Protein AF-A0A955BTI3-F1 (afdb_monomer_lite)

pLDDT: mean 80.67, std 14.15, range [46.5, 98.12]

Foldseek 3Di:
DDCDVVNVVVVLLCQLQVCLVVLLCPLQVPQLVVCVVPDDLVVSQQVSLQVQLVVDDDPVSSVVSSVLSSLLSLVCVLVVDSPVSSVVSSVVSSVVVVLVVCVVPVPDDPVVSVVVVVVVVVVVVVVSVVVVVVSVVDPVSPPPPPPVVVVVPD

Secondary structure (DSSP, 8-state):
----HHHHHHHHHHHHHHHHHHHHIIIIIIIIHHHHTTS-HHHHHHHHHHHHHHTSSSHHHHHHHHHHHHHHHHHHHHHS-SHHHHHHHHHHHHHHHHHHHHHHHH---HHHHHHHHHHHHHHHHHHHHHHHHHHHH--GGGSSSSSTTTTT--

Radius of gyration: 18.71 Å; chains: 1; bounding box: 41×30×62 Å

Sequence (154 aa):
DKVTPLWGLLFVLLIALSPGFVEELLFRGYIQGRLLQRWRPAWAIGVTSVLFGLVHVAPHTVVLATVLGVWLGIVAWRTGSIVPTIVCHAFVNGSVNAWRLIVKFSGMSETVQYIGVGLFVAVGLVFFVIACRMLAANPQANEETPSLAADQAT

Structure (mmCIF, N/CA/C/O backbone):
data_AF-A0A955BTI3-F1
#
_entry.id   AF-A0A955BTI3-F1
#
loop_
_atom_site.group_PDB
_atom_site.id
_atom_site.type_symbol
_atom_site.label_atom_id
_atom_site.label_alt_id
_atom_site.label_comp_id
_atom_site.label_asym_id
_atom_site.label_entity_id
_atom_site.label_seq_id
_atom_site.pdbx_PDB_ins_code
_atom_site.Cartn_x
_atom_site.Cartn_y
_atom_site.Cartn_z
_atom_site.occupancy
_atom_site.B_iso_or_equiv
_atom_site.auth_seq_id
_atom_site.auth_comp_id
_atom_site.auth_asym_id
_atom_site.auth_atom_id
_atom_site.pdbx_PDB_model_num
ATOM 1 N N . ASP A 1 1 ? 13.327 16.115 -27.460 1.00 48.44 1 ASP A N 1
ATOM 2 C CA . ASP A 1 1 ? 12.906 16.807 -26.221 1.00 48.44 1 ASP A CA 1
ATOM 3 C C . ASP A 1 1 ? 13.572 16.178 -25.008 1.00 48.44 1 ASP A C 1
ATOM 5 O O 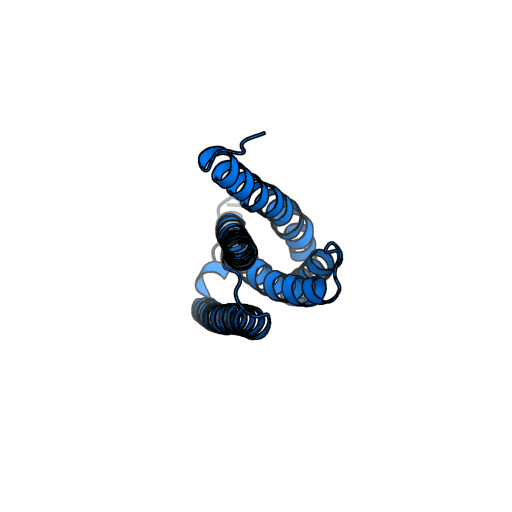. ASP A 1 1 ? 13.370 15.001 -24.734 1.00 48.44 1 ASP A O 1
ATOM 9 N N . LYS A 1 2 ? 14.491 16.904 -24.359 1.00 57.28 2 LYS A N 1
ATOM 10 C CA . LYS A 1 2 ? 15.350 16.349 -23.302 1.00 57.28 2 LYS A CA 1
ATOM 11 C C . LYS A 1 2 ? 14.633 16.448 -21.959 1.00 57.28 2 LYS A C 1
ATOM 13 O O . LYS A 1 2 ? 14.647 17.502 -21.331 1.00 57.28 2 LYS A O 1
ATOM 18 N N . VAL A 1 3 ? 14.037 15.347 -21.508 1.00 57.03 3 VAL A N 1
ATOM 19 C CA . VAL A 1 3 ? 13.684 15.190 -20.092 1.00 57.03 3 VAL A CA 1
ATOM 20 C C . VAL A 1 3 ? 14.999 15.272 -19.315 1.00 57.03 3 VAL A C 1
ATOM 22 O O . VAL A 1 3 ? 15.839 14.380 -19.419 1.00 57.03 3 VAL A O 1
ATOM 25 N N . THR A 1 4 ? 15.247 16.384 -18.623 1.00 76.19 4 THR A N 1
ATOM 26 C CA . THR A 1 4 ? 16.454 16.511 -17.795 1.00 76.19 4 THR A CA 1
ATOM 27 C C . THR A 1 4 ? 16.350 15.557 -16.597 1.00 76.19 4 THR A C 1
ATOM 29 O O . THR A 1 4 ? 15.235 15.218 -16.185 1.00 76.19 4 THR A O 1
ATOM 32 N N . PRO A 1 5 ? 17.474 15.120 -15.996 1.00 73.88 5 PRO A N 1
ATOM 33 C CA . PRO A 1 5 ? 17.453 14.228 -14.830 1.00 73.88 5 PRO A CA 1
ATOM 34 C C . PRO A 1 5 ? 16.573 14.745 -13.678 1.00 73.88 5 PRO A C 1
ATOM 36 O O . PRO A 1 5 ? 15.930 13.957 -12.989 1.00 73.88 5 PRO A O 1
ATOM 39 N N . LEU A 1 6 ? 16.476 16.072 -13.526 1.00 77.69 6 LEU A N 1
ATOM 40 C CA . LEU A 1 6 ? 15.595 16.736 -12.564 1.00 77.69 6 LEU A CA 1
ATOM 41 C C . LEU A 1 6 ? 14.105 16.504 -12.866 1.00 77.69 6 LEU A C 1
ATOM 43 O O . LEU A 1 6 ? 13.344 16.169 -11.962 1.00 77.69 6 LEU A O 1
ATOM 47 N N . TRP A 1 7 ? 13.689 16.634 -14.130 1.00 76.25 7 TRP A N 1
ATOM 48 C CA . TRP A 1 7 ? 12.311 16.342 -14.541 1.00 76.25 7 TRP A CA 1
ATOM 49 C C . TRP A 1 7 ? 11.970 14.860 -14.368 1.00 76.25 7 TRP A C 1
ATOM 51 O O . TRP A 1 7 ? 10.871 14.541 -13.926 1.00 76.25 7 TRP A O 1
ATOM 61 N N . GLY A 1 8 ? 12.922 13.961 -14.643 1.00 71.75 8 GLY A N 1
ATOM 62 C CA . GLY A 1 8 ? 12.769 12.530 -14.369 1.00 71.75 8 GLY A CA 1
ATOM 63 C C . GLY A 1 8 ? 12.546 12.238 -12.881 1.00 71.75 8 GLY A C 1
ATOM 64 O O . GLY A 1 8 ? 11.624 11.504 -12.534 1.00 71.75 8 GLY A O 1
ATOM 65 N N . LEU A 1 9 ? 13.330 12.865 -11.998 1.00 74.69 9 LEU A N 1
ATOM 66 C CA . LEU A 1 9 ? 13.175 12.734 -10.546 1.00 74.69 9 LEU A CA 1
ATOM 67 C C . LEU A 1 9 ? 11.823 13.274 -10.055 1.00 74.69 9 LEU A C 1
ATOM 69 O O . LEU A 1 9 ? 11.126 12.594 -9.306 1.00 74.69 9 LEU A O 1
ATOM 73 N N . LEU A 1 10 ? 11.424 14.469 -10.502 1.00 77.50 10 LEU A N 1
ATOM 74 C CA . LEU A 1 10 ? 10.138 15.074 -10.138 1.00 77.50 10 LEU A CA 1
ATOM 75 C C . LEU A 1 10 ? 8.952 14.216 -10.589 1.00 77.50 10 LEU A C 1
ATOM 77 O O . LEU A 1 10 ? 7.992 14.053 -9.839 1.00 77.50 10 LEU A O 1
ATOM 81 N N . PHE A 1 11 ? 9.033 13.628 -11.781 1.00 72.62 11 PHE A N 1
ATOM 82 C CA . PHE A 1 11 ? 8.000 12.741 -12.306 1.00 72.62 11 PHE A CA 1
ATOM 83 C C . PHE A 1 11 ? 7.869 11.455 -11.474 1.00 72.62 11 PHE A C 1
ATOM 85 O O . PHE A 1 11 ? 6.758 11.033 -11.157 1.00 72.62 11 PHE A O 1
ATOM 92 N N . VAL A 1 12 ? 8.995 10.870 -11.048 1.00 67.00 12 VAL A N 1
ATOM 93 C CA . VAL A 1 12 ? 9.013 9.712 -10.137 1.00 67.00 12 VAL A CA 1
ATOM 94 C C . VAL A 1 12 ? 8.398 10.060 -8.785 1.00 67.00 12 VAL A C 1
ATOM 96 O O . VAL A 1 12 ? 7.590 9.288 -8.279 1.00 67.00 12 VAL A O 1
ATOM 99 N N . LEU A 1 13 ? 8.734 11.220 -8.216 1.00 68.94 13 LEU A N 1
ATOM 100 C CA . LEU A 1 13 ? 8.171 11.669 -6.942 1.00 68.94 13 LEU A CA 1
ATOM 101 C C . LEU A 1 13 ? 6.659 11.901 -7.041 1.00 68.94 13 LEU A C 1
ATOM 103 O O . LEU A 1 13 ? 5.919 11.433 -6.181 1.00 68.94 13 LEU A O 1
ATOM 107 N N . LEU A 1 14 ? 6.188 12.548 -8.109 1.00 69.88 14 LEU A N 1
ATOM 108 C CA . LEU A 1 14 ? 4.761 12.773 -8.356 1.00 69.88 14 LEU A CA 1
ATOM 109 C C . LEU A 1 14 ? 3.980 11.461 -8.479 1.00 69.88 14 LEU A C 1
ATOM 111 O O . LEU A 1 14 ? 2.938 11.318 -7.842 1.00 69.88 14 LEU A O 1
ATOM 115 N N . ILE A 1 15 ? 4.486 10.488 -9.239 1.00 66.38 15 ILE A N 1
ATOM 116 C CA . ILE A 1 15 ? 3.835 9.178 -9.406 1.00 66.38 15 ILE A CA 1
ATOM 117 C C . ILE A 1 15 ? 3.969 8.302 -8.154 1.00 66.38 15 ILE A C 1
ATOM 119 O O . ILE A 1 15 ? 3.109 7.468 -7.903 1.00 66.38 15 ILE A O 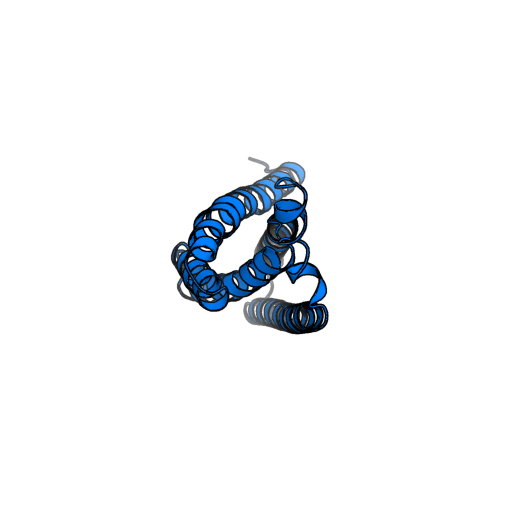1
ATOM 123 N N . ALA A 1 16 ? 5.017 8.464 -7.346 1.00 62.78 16 ALA A N 1
ATOM 124 C CA . ALA A 1 16 ? 5.160 7.708 -6.103 1.00 62.78 16 ALA A CA 1
ATOM 125 C C . ALA A 1 16 ? 4.257 8.251 -4.983 1.00 62.78 16 ALA A C 1
ATOM 127 O O . ALA A 1 16 ? 3.660 7.469 -4.245 1.00 62.78 16 ALA A O 1
ATOM 128 N N . LEU A 1 17 ? 4.156 9.579 -4.859 1.00 64.88 17 LEU A N 1
ATOM 129 C CA . LEU A 1 17 ? 3.473 10.246 -3.748 1.00 64.88 17 LEU A CA 1
ATOM 130 C C . LEU A 1 17 ? 1.981 10.465 -4.005 1.00 64.88 17 LEU A C 1
ATOM 132 O O . LEU A 1 17 ? 1.183 10.268 -3.091 1.00 64.88 17 LEU A O 1
ATOM 136 N N . SER A 1 18 ? 1.591 10.875 -5.218 1.00 66.81 18 SER A N 1
ATOM 137 C CA . SER A 1 18 ? 0.196 11.260 -5.475 1.00 66.81 18 SER A CA 1
ATOM 138 C C . SER A 1 18 ? -0.799 10.093 -5.403 1.00 66.81 18 SER A C 1
ATOM 140 O O . SER A 1 18 ? -1.823 10.273 -4.741 1.00 66.81 18 SER A O 1
ATOM 142 N N . PRO A 1 19 ? -0.527 8.890 -5.956 1.00 67.56 19 PRO A N 1
ATOM 143 C CA . PRO A 1 19 ? -1.453 7.767 -5.837 1.00 67.56 19 PRO A CA 1
ATOM 144 C C . PRO A 1 19 ? -1.440 7.219 -4.414 1.00 67.56 19 PRO A C 1
ATOM 146 O O . PRO A 1 19 ? -2.496 7.081 -3.814 1.00 67.56 19 PRO A O 1
ATOM 149 N N . GLY A 1 20 ? -0.253 7.030 -3.821 1.00 74.44 20 GLY A N 1
ATOM 150 C CA . GLY A 1 20 ? -0.119 6.487 -2.468 1.00 74.44 20 GLY A CA 1
ATOM 151 C C . GLY A 1 20 ? -0.872 7.313 -1.423 1.00 74.44 20 GLY A C 1
ATOM 152 O O . GLY A 1 20 ? -1.603 6.757 -0.612 1.00 74.44 20 GLY A O 1
ATOM 153 N N . PHE A 1 21 ? -0.778 8.644 -1.470 1.00 82.94 21 PHE A N 1
ATOM 154 C CA . PHE A 1 21 ? -1.505 9.507 -0.536 1.00 82.94 21 PHE A CA 1
ATOM 155 C C . PHE A 1 21 ? -3.031 9.406 -0.692 1.00 82.94 21 PHE A C 1
ATOM 157 O O . PHE A 1 21 ? -3.745 9.218 0.294 1.00 82.94 21 PHE A O 1
ATOM 164 N N . VAL A 1 22 ? -3.534 9.514 -1.925 1.00 88.69 22 VAL A N 1
ATOM 165 C CA . VAL A 1 22 ? -4.979 9.477 -2.207 1.00 88.69 22 VAL A CA 1
ATOM 166 C C . VAL A 1 22 ? -5.562 8.094 -1.918 1.00 88.69 22 VAL A C 1
ATOM 168 O O . VAL A 1 22 ? -6.639 7.983 -1.330 1.00 88.69 22 VAL A O 1
ATOM 171 N N . GLU A 1 23 ? -4.840 7.038 -2.279 1.00 92.62 23 GLU A N 1
ATOM 172 C CA . GLU A 1 23 ? -5.227 5.660 -2.004 1.00 92.62 23 GLU A CA 1
ATOM 173 C C . GLU A 1 23 ? -5.271 5.393 -0.496 1.00 92.62 23 GLU A C 1
ATOM 175 O O . GLU A 1 23 ? -6.262 4.862 -0.000 1.00 92.62 23 GLU A O 1
ATOM 180 N N . GLU A 1 24 ? -4.271 5.815 0.281 1.00 94.19 24 GLU A N 1
ATOM 181 C CA . GLU A 1 24 ? -4.324 5.643 1.737 1.00 94.19 24 GLU A CA 1
ATOM 182 C C . GLU A 1 24 ? -5.475 6.423 2.386 1.00 94.19 24 GLU A C 1
ATOM 184 O O . GLU A 1 24 ? -6.159 5.887 3.264 1.00 94.19 24 GLU A O 1
ATOM 189 N N . LEU A 1 25 ? -5.757 7.647 1.931 1.00 94.00 25 LEU A N 1
ATOM 190 C CA . LEU A 1 25 ? -6.914 8.411 2.406 1.00 94.00 25 LEU A CA 1
ATOM 191 C C . LEU A 1 25 ? -8.234 7.678 2.144 1.00 94.00 25 LEU A C 1
ATOM 193 O O . LEU A 1 25 ? -9.059 7.542 3.050 1.00 94.00 25 LEU A O 1
ATOM 197 N N . LEU A 1 26 ? -8.434 7.186 0.920 1.00 95.25 26 LEU A N 1
ATOM 198 C CA . LEU A 1 26 ? -9.661 6.494 0.540 1.00 95.25 26 LEU A CA 1
ATOM 199 C C . LEU A 1 26 ? -9.786 5.143 1.247 1.00 95.25 26 LEU A C 1
ATOM 201 O O . LEU A 1 26 ? -10.796 4.866 1.893 1.00 95.25 26 LEU A O 1
ATOM 205 N N . PHE A 1 27 ? -8.777 4.287 1.131 1.00 97.69 27 PHE A N 1
ATOM 206 C CA . PHE A 1 27 ? -8.874 2.915 1.607 1.00 97.69 27 PHE A CA 1
ATOM 207 C C . PHE A 1 27 ? -8.736 2.833 3.127 1.00 97.69 27 PHE A C 1
ATOM 209 O O . PHE A 1 27 ? -9.542 2.158 3.761 1.00 97.69 27 PHE A O 1
ATOM 216 N N . ARG A 1 28 ? -7.767 3.522 3.743 1.00 96.94 28 ARG A N 1
ATOM 217 C CA . ARG A 1 28 ? -7.482 3.371 5.186 1.00 96.94 28 ARG A CA 1
ATOM 218 C C . ARG A 1 28 ? -8.231 4.414 6.000 1.00 96.94 28 ARG A C 1
ATOM 220 O O . ARG A 1 28 ? -8.832 4.066 7.013 1.00 96.94 28 ARG A O 1
ATOM 227 N N . GLY A 1 29 ? -8.254 5.657 5.523 1.00 93.44 29 GLY A N 1
ATOM 228 C CA . GLY A 1 29 ? -8.998 6.738 6.165 1.00 93.44 29 GLY A CA 1
ATOM 229 C C . GLY A 1 29 ? -10.510 6.524 6.091 1.00 93.44 29 GLY A C 1
ATOM 230 O O . GLY A 1 29 ? -11.182 6.470 7.120 1.00 93.44 29 GLY A O 1
ATOM 231 N N . TYR A 1 30 ? -11.052 6.369 4.881 1.00 96.12 30 TYR A N 1
ATOM 232 C CA . TYR A 1 30 ? -12.500 6.294 4.685 1.00 96.12 30 TYR A CA 1
ATOM 233 C C . TYR A 1 30 ? -13.054 4.865 4.762 1.00 96.12 30 TYR A C 1
ATOM 235 O O . TYR A 1 30 ? -13.824 4.564 5.671 1.00 96.12 30 TYR A O 1
ATOM 243 N N . ILE A 1 31 ? -12.690 3.967 3.842 1.00 97.75 31 ILE A N 1
ATOM 244 C CA . ILE A 1 31 ? -13.328 2.642 3.723 1.00 97.75 31 ILE A CA 1
ATOM 245 C C . ILE A 1 31 ? -13.076 1.795 4.978 1.00 97.75 31 ILE A C 1
ATOM 247 O O . ILE A 1 31 ? -14.031 1.405 5.653 1.00 97.75 31 ILE A O 1
ATOM 251 N N . GLN A 1 32 ? -11.811 1.555 5.338 1.00 97.81 32 GLN A N 1
ATOM 252 C CA . GLN A 1 32 ? -11.458 0.771 6.522 1.00 97.81 32 GLN A CA 1
ATOM 253 C C . GLN A 1 32 ? -11.972 1.433 7.801 1.00 97.81 32 GLN A C 1
ATOM 255 O O . GLN A 1 32 ? -12.566 0.748 8.631 1.00 97.81 32 GLN A O 1
ATOM 260 N N . GLY A 1 33 ? -11.807 2.754 7.941 1.00 95.62 33 GLY A N 1
ATOM 261 C CA . GLY A 1 33 ? -12.322 3.510 9.085 1.00 95.62 33 GLY A CA 1
ATOM 262 C C . GLY A 1 33 ? -13.834 3.341 9.274 1.00 95.62 33 GLY A C 1
ATOM 263 O O . GLY A 1 33 ? -14.302 3.091 10.383 1.00 95.62 33 GLY A O 1
ATOM 264 N N . ARG A 1 34 ? -14.615 3.382 8.187 1.00 97.56 34 ARG A N 1
ATOM 265 C CA . ARG A 1 34 ? -16.073 3.176 8.229 1.00 97.56 34 ARG A CA 1
ATOM 266 C C . ARG A 1 34 ? -16.463 1.730 8.507 1.00 97.56 34 ARG A C 1
ATOM 268 O O . ARG A 1 34 ? -17.458 1.504 9.195 1.00 97.56 34 ARG A O 1
ATOM 275 N N . LEU A 1 35 ? -15.705 0.757 8.003 1.00 97.44 35 LEU A N 1
ATOM 276 C CA . LEU A 1 35 ? -15.937 -0.657 8.303 1.00 97.44 35 LEU A CA 1
ATOM 277 C C . LEU A 1 35 ? -15.605 -0.988 9.762 1.00 97.44 35 LEU A C 1
ATOM 279 O O . LEU A 1 35 ? -16.366 -1.715 10.393 1.00 97.44 35 LEU A O 1
ATOM 283 N N . LEU A 1 36 ? -14.545 -0.408 10.334 1.00 97.19 36 LEU A N 1
ATOM 284 C CA . LEU A 1 36 ? -14.158 -0.606 11.739 1.00 97.19 36 LEU A CA 1
ATOM 285 C C . LEU A 1 36 ? -15.232 -0.144 12.738 1.00 97.19 36 LEU A C 1
ATOM 287 O O . LEU A 1 36 ? -15.298 -0.675 13.841 1.00 97.19 36 LEU A O 1
ATOM 291 N N . GLN A 1 37 ? -16.115 0.782 12.351 1.00 95.94 37 GLN A N 1
ATOM 292 C CA . GLN A 1 37 ? -17.252 1.204 13.183 1.00 95.94 37 GLN A CA 1
ATOM 293 C C . GLN A 1 37 ? -18.351 0.138 13.311 1.00 95.94 37 GLN A C 1
ATOM 295 O O . GLN A 1 37 ? -19.228 0.265 14.161 1.00 95.94 37 GLN A O 1
ATOM 300 N N . ARG A 1 38 ? -18.368 -0.875 12.434 1.00 96.06 38 ARG A N 1
ATOM 301 C CA . ARG A 1 38 ? -19.454 -1.868 12.358 1.00 96.06 38 ARG A CA 1
ATOM 302 C C . ARG A 1 38 ? -18.971 -3.311 12.395 1.00 96.06 38 ARG A C 1
ATOM 304 O O . ARG A 1 38 ? -19.739 -4.195 12.760 1.00 96.06 38 ARG A O 1
ATOM 311 N N . TRP A 1 39 ? -17.743 -3.571 11.963 1.00 96.25 39 TRP A N 1
ATOM 312 C CA . TRP A 1 39 ? -17.193 -4.908 11.767 1.00 96.25 39 TRP A CA 1
ATOM 313 C C . TRP A 1 39 ? -15.963 -5.133 12.641 1.00 96.25 39 TRP A C 1
ATOM 315 O O . TRP A 1 39 ? -15.261 -4.203 13.030 1.00 96.25 39 TRP A O 1
ATOM 325 N N . ARG A 1 40 ? -15.658 -6.409 12.901 1.00 96.00 40 ARG A N 1
ATOM 326 C CA . ARG A 1 40 ? -14.420 -6.795 13.592 1.00 96.00 40 ARG A CA 1
ATOM 327 C C . ARG A 1 40 ? -13.199 -6.380 12.751 1.00 96.00 40 ARG A C 1
ATOM 329 O O . ARG A 1 40 ? -13.266 -6.505 11.523 1.00 96.00 40 ARG A O 1
ATOM 336 N N . PRO A 1 41 ? -12.063 -6.006 13.375 1.00 94.25 41 PRO A N 1
ATOM 337 C CA . PRO A 1 41 ? -10.885 -5.514 12.658 1.00 94.25 41 PRO A CA 1
ATOM 338 C C . PRO A 1 41 ? -10.410 -6.412 11.515 1.00 94.25 41 PRO A C 1
ATOM 340 O O . PRO A 1 41 ? -10.140 -5.919 10.426 1.00 94.25 41 PRO A O 1
ATOM 343 N N . ALA A 1 42 ? -10.395 -7.733 11.720 1.00 94.44 42 ALA A N 1
ATOM 344 C CA . ALA A 1 42 ? -9.986 -8.689 10.691 1.00 94.44 42 ALA A CA 1
ATOM 345 C C . ALA A 1 42 ? -10.819 -8.583 9.396 1.00 94.44 42 ALA A C 1
ATOM 347 O O . ALA A 1 42 ? -10.259 -8.624 8.304 1.00 94.44 42 ALA A O 1
ATOM 348 N N . TRP A 1 43 ? -12.140 -8.396 9.509 1.00 96.88 43 TRP A N 1
ATOM 349 C CA . TRP A 1 43 ? -13.035 -8.259 8.354 1.00 96.88 43 TRP A CA 1
ATOM 350 C C . TRP A 1 43 ? -12.921 -6.886 7.695 1.00 96.88 43 TRP A C 1
ATOM 352 O O . TRP A 1 43 ? -12.875 -6.801 6.470 1.00 96.88 43 TRP A O 1
ATOM 362 N N . ALA A 1 44 ? -12.842 -5.820 8.497 1.00 97.25 44 ALA A N 1
ATOM 363 C CA . ALA A 1 44 ? -12.663 -4.462 7.988 1.00 97.25 44 ALA A CA 1
ATOM 364 C C . ALA A 1 44 ? -11.355 -4.327 7.193 1.00 97.25 44 ALA A C 1
ATOM 366 O O . ALA A 1 44 ? -11.359 -3.787 6.087 1.00 97.25 44 ALA A O 1
ATOM 367 N N . ILE A 1 45 ? -10.258 -4.876 7.727 1.00 97.81 45 ILE A N 1
ATOM 368 C CA . ILE A 1 45 ? -8.960 -4.932 7.048 1.00 97.81 45 ILE A CA 1
ATOM 369 C C . ILE A 1 45 ? -9.083 -5.794 5.791 1.00 97.81 45 ILE A C 1
ATOM 371 O O . ILE A 1 45 ? -8.855 -5.287 4.700 1.00 97.81 45 ILE A O 1
ATOM 375 N N . GLY A 1 46 ? -9.519 -7.053 5.915 1.00 97.88 46 GLY A N 1
ATOM 376 C CA . GLY A 1 46 ? -9.555 -7.996 4.794 1.00 97.88 46 GLY A CA 1
ATOM 377 C C . GLY A 1 46 ? -10.353 -7.495 3.588 1.00 97.88 46 GLY A C 1
ATOM 378 O O . GLY A 1 46 ? -9.851 -7.525 2.466 1.00 97.88 46 GLY A O 1
ATOM 379 N N . VAL A 1 47 ? -11.563 -6.971 3.805 1.00 98.12 47 VAL A N 1
ATOM 380 C CA . VAL A 1 47 ? -12.395 -6.448 2.709 1.00 98.12 47 VAL A CA 1
ATOM 381 C C . VAL A 1 47 ? -11.766 -5.213 2.074 1.00 98.12 47 VAL A C 1
ATOM 383 O O . VAL A 1 47 ? -11.686 -5.136 0.849 1.00 98.12 47 VAL A O 1
ATOM 386 N N . THR A 1 48 ? -11.249 -4.281 2.877 1.00 98.12 48 THR A N 1
ATOM 387 C CA . THR A 1 48 ? -10.552 -3.103 2.342 1.00 98.12 48 THR A CA 1
ATOM 388 C C . THR A 1 48 ? -9.327 -3.512 1.520 1.00 98.12 48 THR A C 1
ATOM 390 O O . THR A 1 48 ? -9.113 -2.973 0.437 1.00 98.12 48 THR A O 1
ATOM 393 N N . SER A 1 49 ? -8.541 -4.487 1.984 1.00 97.81 49 SER A N 1
ATOM 394 C CA . SER A 1 49 ? -7.348 -4.975 1.283 1.00 97.81 49 SER A CA 1
ATOM 395 C C . SER A 1 49 ? -7.674 -5.644 -0.052 1.00 97.81 49 SER A C 1
ATOM 397 O O . SER A 1 49 ? -6.938 -5.473 -1.024 1.00 97.81 49 SER A O 1
ATOM 399 N N . VAL A 1 50 ? -8.783 -6.384 -0.130 1.00 97.38 50 VAL A N 1
ATOM 400 C CA . VAL A 1 50 ? -9.254 -6.965 -1.395 1.00 97.38 50 VAL A CA 1
ATOM 401 C C . VAL A 1 50 ? -9.692 -5.863 -2.357 1.00 97.38 50 VAL A C 1
ATOM 403 O O . VAL A 1 50 ? -9.236 -5.852 -3.496 1.00 97.38 50 VAL A O 1
ATOM 406 N N . LEU A 1 51 ? -10.495 -4.894 -1.902 1.00 96.75 51 LEU A N 1
ATOM 407 C CA . LEU A 1 51 ? -10.908 -3.751 -2.729 1.00 96.75 51 LEU A CA 1
ATOM 408 C C . LEU A 1 51 ? -9.702 -2.950 -3.243 1.00 96.75 51 LEU A C 1
ATOM 410 O O . LEU A 1 51 ? -9.662 -2.581 -4.413 1.00 96.75 51 LEU A O 1
ATOM 414 N N . PHE A 1 52 ? -8.701 -2.740 -2.389 1.00 95.69 52 PHE A N 1
ATOM 415 C CA . PHE A 1 52 ? -7.442 -2.092 -2.749 1.00 95.69 52 PHE A CA 1
ATOM 416 C C . PHE A 1 52 ? -6.665 -2.875 -3.820 1.00 95.69 52 PHE A C 1
ATOM 418 O O . PHE A 1 52 ? -6.128 -2.293 -4.758 1.00 95.69 52 PHE A O 1
ATOM 425 N N . GLY A 1 53 ? -6.642 -4.207 -3.740 1.00 94.25 53 GLY A N 1
ATOM 426 C CA . GLY A 1 53 ? -6.051 -5.029 -4.797 1.00 94.25 53 GLY A CA 1
ATOM 427 C C . GLY A 1 53 ? -6.816 -4.939 -6.117 1.00 94.25 53 GLY A C 1
ATOM 428 O O . GLY A 1 53 ? -6.202 -4.789 -7.168 1.00 94.25 53 GLY A O 1
ATOM 429 N N . LEU A 1 54 ? -8.149 -4.985 -6.073 1.00 94.25 54 LEU A N 1
ATOM 430 C CA . LEU A 1 54 ? -9.008 -5.039 -7.262 1.00 94.25 54 LEU A CA 1
ATOM 431 C C . LEU A 1 54 ? -8.984 -3.771 -8.124 1.00 94.25 54 LEU A C 1
ATOM 433 O O . LEU A 1 54 ? -9.288 -3.857 -9.311 1.00 94.25 54 LEU A O 1
ATOM 437 N N . VAL A 1 55 ? -8.612 -2.611 -7.573 1.00 90.81 55 VAL A N 1
ATOM 438 C CA . VAL A 1 55 ? -8.441 -1.390 -8.385 1.00 90.81 55 VAL A CA 1
ATOM 439 C C . VAL A 1 55 ? -7.176 -1.412 -9.255 1.00 90.81 55 VAL A C 1
ATOM 441 O O . VAL A 1 55 ? -6.995 -0.531 -10.094 1.00 90.81 55 VAL A O 1
ATOM 444 N N . HIS A 1 56 ? -6.311 -2.420 -9.106 1.00 87.44 56 HIS A N 1
ATOM 445 C CA . HIS A 1 56 ? -5.115 -2.582 -9.927 1.00 87.44 56 HIS A CA 1
ATOM 446 C C . HIS A 1 56 ? -5.402 -3.397 -11.199 1.00 87.44 56 HIS A C 1
ATOM 448 O O . HIS A 1 56 ? -6.035 -4.448 -11.166 1.00 87.44 56 HIS A O 1
ATOM 454 N N . VAL A 1 57 ? -4.881 -2.929 -12.339 1.00 74.31 57 VAL A N 1
ATOM 455 C CA . VAL A 1 57 ? -5.252 -3.422 -13.685 1.00 74.31 57 VAL A CA 1
ATOM 456 C C . VAL A 1 57 ? -4.676 -4.806 -14.017 1.00 74.31 57 VAL A C 1
ATOM 458 O O . VAL A 1 57 ? -5.263 -5.554 -14.796 1.00 74.31 57 VAL A O 1
ATOM 461 N N . ALA A 1 58 ? -3.519 -5.169 -13.457 1.00 79.62 58 ALA A N 1
ATOM 462 C CA . ALA A 1 58 ? -2.824 -6.403 -13.820 1.00 79.62 58 ALA A CA 1
ATOM 463 C C . ALA A 1 58 ? -3.013 -7.509 -12.761 1.00 79.62 58 ALA A C 1
ATOM 465 O O . ALA A 1 58 ? -2.741 -7.249 -11.586 1.00 79.62 58 ALA A O 1
ATOM 466 N N . PRO A 1 59 ? -3.355 -8.761 -13.139 1.00 77.88 59 PRO A N 1
ATOM 467 C CA . PRO A 1 59 ? -3.659 -9.835 -12.181 1.00 77.88 59 PRO A CA 1
ATOM 468 C C . PRO A 1 59 ? -2.556 -10.108 -11.147 1.00 77.88 59 PRO A C 1
ATOM 470 O O . PRO A 1 59 ? -2.834 -10.301 -9.967 1.00 77.88 59 PRO A O 1
ATOM 473 N N . HIS A 1 60 ? -1.288 -10.068 -11.565 1.00 77.56 60 HIS A N 1
ATOM 474 C CA . HIS A 1 60 ? -0.149 -10.242 -10.656 1.00 77.56 60 HIS A CA 1
ATOM 475 C C . HIS A 1 60 ? -0.017 -9.080 -9.657 1.00 77.56 60 HIS A C 1
ATOM 477 O O . HIS A 1 60 ? 0.432 -9.274 -8.530 1.00 77.56 60 HIS A O 1
ATOM 483 N N . THR A 1 61 ? -0.428 -7.874 -10.056 1.00 83.19 61 THR A N 1
ATOM 484 C CA . THR A 1 61 ? -0.425 -6.694 -9.187 1.00 83.19 61 THR A CA 1
ATOM 485 C C . THR A 1 61 ? -1.582 -6.752 -8.195 1.00 83.19 61 THR A C 1
ATOM 487 O O . THR A 1 61 ? -1.379 -6.362 -7.056 1.00 83.19 61 THR A O 1
ATOM 490 N N . VAL A 1 62 ? -2.742 -7.313 -8.565 1.00 90.00 62 VAL A N 1
ATOM 491 C CA . VAL A 1 62 ? -3.888 -7.494 -7.652 1.00 90.00 62 VAL A CA 1
ATOM 492 C C . VAL A 1 62 ? -3.478 -8.271 -6.401 1.00 90.00 62 VAL A C 1
ATOM 494 O O . VAL A 1 62 ? -3.691 -7.796 -5.291 1.00 90.00 62 VAL A O 1
ATOM 497 N N . VAL A 1 63 ? -2.836 -9.435 -6.564 1.00 89.56 63 VAL A N 1
ATOM 498 C CA . VAL A 1 63 ? -2.425 -10.281 -5.428 1.00 89.56 63 VAL A CA 1
ATOM 499 C C . VAL A 1 63 ? -1.425 -9.552 -4.529 1.00 89.56 63 VAL A C 1
ATOM 501 O O . VAL A 1 63 ? -1.606 -9.503 -3.312 1.00 89.56 63 VAL A O 1
ATOM 504 N N . LEU A 1 64 ? -0.390 -8.948 -5.119 1.00 88.00 64 LEU A N 1
ATOM 505 C CA . LEU A 1 64 ? 0.633 -8.212 -4.370 1.00 88.00 64 LEU A CA 1
ATOM 506 C C . LEU A 1 64 ? 0.044 -6.992 -3.650 1.00 88.00 64 LEU A C 1
ATOM 508 O O . LEU A 1 64 ? 0.348 -6.763 -2.479 1.00 88.00 64 LEU A O 1
ATOM 512 N N . ALA A 1 65 ? -0.836 -6.249 -4.321 1.00 91.19 65 ALA A N 1
ATOM 513 C CA . ALA A 1 65 ? -1.530 -5.103 -3.756 1.00 91.19 65 ALA A CA 1
ATOM 514 C C . ALA A 1 65 ? -2.471 -5.525 -2.625 1.00 91.19 65 ALA A C 1
ATOM 516 O O . ALA A 1 65 ? -2.495 -4.856 -1.601 1.00 91.19 65 ALA A O 1
ATOM 517 N N . THR A 1 66 ? -3.176 -6.656 -2.725 1.00 94.31 66 THR A N 1
ATOM 518 C CA . THR A 1 66 ? -3.985 -7.174 -1.612 1.00 94.31 66 THR A CA 1
ATOM 519 C C . THR A 1 66 ? -3.127 -7.529 -0.400 1.00 94.31 66 THR A C 1
ATOM 521 O O . THR A 1 66 ? -3.489 -7.163 0.717 1.00 94.31 66 THR A O 1
ATOM 524 N N . VAL A 1 67 ? -1.975 -8.182 -0.586 1.00 91.56 67 VAL A N 1
ATOM 525 C CA . VAL A 1 67 ? -1.065 -8.527 0.524 1.00 91.56 67 VAL A CA 1
ATOM 526 C C . VAL A 1 67 ? -0.505 -7.270 1.195 1.00 91.56 67 VAL A C 1
ATOM 528 O O . VAL A 1 67 ? -0.582 -7.137 2.418 1.00 91.56 67 VAL A O 1
ATOM 531 N N . LEU A 1 68 ? -0.013 -6.307 0.407 1.00 91.38 68 LEU A N 1
ATOM 532 C CA . LEU A 1 68 ? 0.377 -4.984 0.908 1.00 91.38 68 LEU A CA 1
ATOM 533 C C . LEU A 1 68 ? -0.807 -4.289 1.600 1.00 91.38 68 LEU A C 1
ATOM 535 O O . LEU A 1 68 ? -0.662 -3.665 2.650 1.00 91.38 68 LEU A O 1
ATOM 539 N N . GLY A 1 69 ? -1.997 -4.470 1.035 1.00 95.44 69 GLY A N 1
ATOM 540 C CA . GLY A 1 69 ? -3.285 -4.032 1.539 1.00 95.44 69 GLY A CA 1
ATOM 541 C C . GLY A 1 69 ? -3.517 -4.430 2.986 1.00 95.44 69 GLY A C 1
ATOM 542 O O . GLY A 1 69 ? -3.857 -3.576 3.808 1.00 95.44 69 GLY A O 1
ATOM 543 N N . VAL A 1 70 ? -3.305 -5.714 3.282 1.00 95.44 70 VAL A N 1
ATOM 544 C CA . VAL A 1 70 ? -3.463 -6.292 4.620 1.00 95.44 70 VAL A CA 1
ATOM 545 C C . VAL A 1 70 ? -2.445 -5.687 5.573 1.00 95.44 70 VAL A C 1
ATOM 547 O O . VAL A 1 70 ? -2.807 -5.288 6.679 1.00 95.44 70 VAL A O 1
ATOM 550 N N . TRP A 1 71 ? -1.189 -5.558 5.142 1.00 92.44 71 TRP A N 1
ATOM 551 C CA . TRP A 1 71 ? -0.148 -4.973 5.980 1.00 92.44 71 TRP A CA 1
ATOM 552 C C . TRP A 1 71 ? -0.451 -3.542 6.393 1.00 92.44 71 TRP A C 1
ATOM 554 O O . TRP A 1 71 ? -0.489 -3.240 7.587 1.00 92.44 71 TRP A O 1
ATOM 564 N N . LEU A 1 72 ? -0.716 -2.678 5.417 1.00 93.75 72 LEU A N 1
ATOM 565 C CA . LEU A 1 72 ? -1.033 -1.279 5.674 1.00 93.75 72 LEU A CA 1
ATOM 566 C C . LEU A 1 72 ? -2.316 -1.160 6.505 1.00 93.75 72 LEU A C 1
ATOM 568 O O . LEU A 1 72 ? -2.383 -0.341 7.415 1.00 93.75 72 LEU A O 1
ATOM 572 N N . GLY A 1 73 ? -3.306 -2.026 6.264 1.00 95.75 73 GLY A N 1
ATOM 573 C CA . GLY A 1 73 ? -4.526 -2.066 7.066 1.00 95.75 73 GLY A CA 1
ATOM 574 C C . GLY A 1 73 ? -4.275 -2.409 8.538 1.00 95.75 73 GLY A C 1
ATOM 575 O O . GLY A 1 73 ? -4.833 -1.748 9.415 1.00 95.75 73 GLY A O 1
ATOM 576 N N . ILE A 1 74 ? -3.396 -3.376 8.826 1.00 93.75 74 ILE A N 1
ATOM 577 C CA . ILE A 1 74 ? -2.971 -3.709 10.197 1.00 93.75 74 ILE A CA 1
ATOM 578 C C . ILE A 1 74 ? -2.238 -2.528 10.837 1.00 93.75 74 ILE A C 1
ATOM 580 O O . ILE A 1 74 ? -2.529 -2.194 11.984 1.00 93.75 74 ILE A O 1
ATOM 584 N N . VAL A 1 75 ? -1.316 -1.889 10.109 1.00 90.75 75 VAL A N 1
ATOM 585 C CA . VAL A 1 75 ? -0.573 -0.722 10.606 1.00 90.75 75 VAL A CA 1
ATOM 586 C C . VAL A 1 75 ? -1.538 0.401 10.975 1.00 90.75 75 VAL A C 1
ATOM 588 O O . VAL A 1 75 ? -1.527 0.823 12.125 1.00 90.75 75 VAL A O 1
ATOM 591 N N . ALA A 1 76 ? -2.423 0.819 10.063 1.00 93.75 76 ALA A N 1
ATOM 592 C CA . ALA A 1 76 ? -3.402 1.878 10.325 1.00 93.75 76 ALA A CA 1
ATOM 593 C C . ALA A 1 76 ? -4.322 1.555 11.511 1.00 93.75 76 ALA A C 1
ATOM 595 O O . ALA A 1 76 ? -4.620 2.430 12.320 1.00 93.75 76 ALA A O 1
ATOM 596 N N . TRP A 1 77 ? -4.760 0.297 11.635 1.00 94.44 77 TRP A N 1
ATOM 597 C CA . TRP A 1 77 ? -5.597 -0.129 12.756 1.00 94.44 77 TRP A CA 1
ATOM 598 C C . TRP A 1 77 ? -4.855 -0.061 14.096 1.00 94.44 77 TRP A C 1
ATOM 600 O O . TRP A 1 77 ? -5.433 0.367 15.089 1.00 94.44 77 TRP A O 1
ATOM 610 N N . ARG A 1 78 ? -3.578 -0.457 14.131 1.00 88.50 78 ARG A N 1
ATOM 611 C CA . ARG A 1 78 ? -2.773 -0.484 15.360 1.00 88.50 78 ARG A CA 1
ATOM 612 C C . ARG A 1 78 ? -2.248 0.881 15.785 1.00 88.50 78 ARG A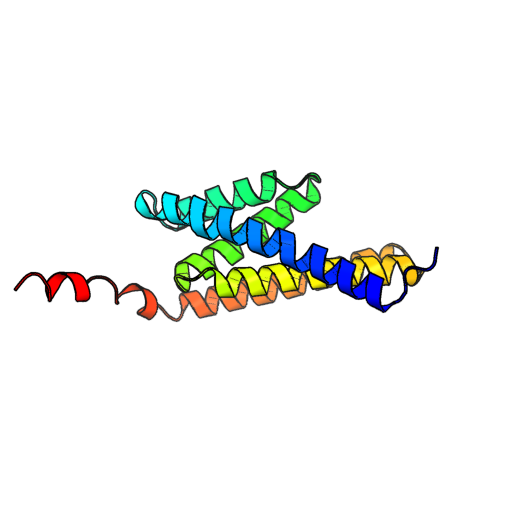 C 1
ATOM 614 O O . ARG A 1 78 ? -2.072 1.102 16.975 1.00 88.50 78 ARG A O 1
ATOM 621 N N . THR A 1 79 ? -1.956 1.766 14.837 1.00 86.19 79 THR A N 1
ATOM 622 C CA . THR A 1 79 ? -1.422 3.107 15.124 1.00 86.19 79 THR A CA 1
ATOM 623 C C . THR A 1 79 ? -2.512 4.164 15.258 1.00 86.19 79 THR A C 1
ATOM 625 O O . THR A 1 79 ? -2.212 5.282 15.667 1.00 86.19 79 THR A O 1
ATOM 628 N N . GLY A 1 80 ? -3.749 3.863 14.843 1.00 88.38 80 GLY A N 1
ATOM 629 C CA . GLY A 1 80 ? -4.830 4.847 14.758 1.00 88.38 80 GLY A CA 1
ATOM 630 C C . GLY A 1 80 ? -4.555 5.977 13.757 1.00 88.38 80 GLY A C 1
ATOM 631 O O . GLY A 1 80 ? -5.228 7.004 13.794 1.00 88.38 80 GLY A O 1
ATOM 632 N N . SER A 1 81 ? -3.561 5.824 12.873 1.00 87.31 81 SER A N 1
ATOM 633 C CA . SER A 1 81 ? -3.093 6.881 11.975 1.00 87.31 81 SER A CA 1
ATOM 634 C C . SER A 1 81 ? -2.773 6.347 10.583 1.00 87.31 81 SER A C 1
ATOM 636 O O . SER A 1 81 ? -2.164 5.289 10.424 1.00 87.31 81 SER A O 1
ATOM 638 N N . ILE A 1 82 ? -3.131 7.130 9.563 1.00 91.19 82 ILE A N 1
ATOM 639 C CA . ILE A 1 82 ? -2.795 6.862 8.157 1.00 91.19 82 ILE A CA 1
ATOM 640 C C . ILE A 1 82 ? -1.406 7.387 7.766 1.00 91.19 82 ILE A C 1
ATOM 642 O O . ILE A 1 82 ? -0.898 7.058 6.702 1.00 91.19 82 ILE A O 1
ATOM 646 N N . VAL A 1 83 ? -0.757 8.204 8.604 1.00 88.25 83 VAL A N 1
ATOM 647 C CA . VAL A 1 83 ? 0.559 8.779 8.266 1.00 88.25 83 VAL A CA 1
ATOM 648 C C . VAL A 1 83 ? 1.620 7.687 8.063 1.00 88.25 83 VAL A C 1
ATOM 650 O O . VAL A 1 83 ? 2.302 7.721 7.036 1.00 88.25 83 VAL A O 1
ATOM 653 N N . PRO A 1 84 ? 1.746 6.674 8.948 1.00 85.94 84 PRO A N 1
ATOM 654 C CA . PRO A 1 84 ? 2.682 5.577 8.725 1.00 85.94 84 PRO A CA 1
ATOM 655 C C . PRO A 1 84 ? 2.379 4.799 7.442 1.00 85.94 84 PRO A C 1
ATOM 657 O O . PRO A 1 84 ? 3.307 4.412 6.736 1.00 85.94 84 PRO A O 1
ATOM 660 N N . THR A 1 85 ? 1.100 4.602 7.100 1.00 91.06 85 THR A N 1
ATOM 661 C CA . THR A 1 85 ? 0.743 3.867 5.881 1.00 91.06 85 THR A CA 1
ATOM 662 C C . THR A 1 85 ? 1.066 4.655 4.622 1.00 91.06 85 THR A C 1
ATOM 664 O O . THR A 1 85 ? 1.594 4.065 3.685 1.00 91.06 85 THR A O 1
ATOM 667 N N . ILE A 1 86 ? 0.858 5.975 4.620 1.00 89.00 86 ILE A N 1
ATOM 668 C CA . ILE A 1 86 ? 1.253 6.862 3.515 1.00 89.00 86 ILE A CA 1
ATOM 669 C C . ILE A 1 86 ? 2.759 6.761 3.270 1.00 89.00 86 ILE A C 1
ATOM 671 O O . ILE A 1 86 ? 3.185 6.564 2.133 1.00 89.00 86 ILE A O 1
ATOM 675 N N . VAL A 1 87 ? 3.569 6.852 4.331 1.00 86.50 87 VAL A N 1
ATOM 676 C CA . VAL A 1 87 ? 5.034 6.770 4.223 1.00 86.50 87 VAL A CA 1
ATOM 677 C C . VAL A 1 87 ? 5.468 5.399 3.705 1.00 86.50 87 VAL A C 1
ATOM 679 O O . VAL A 1 87 ? 6.246 5.321 2.752 1.00 86.50 87 VAL A O 1
ATOM 682 N N . CYS A 1 88 ? 4.946 4.313 4.284 1.00 86.81 88 CYS A N 1
ATOM 683 C CA . CYS A 1 88 ? 5.266 2.954 3.848 1.00 86.81 88 CYS A CA 1
ATOM 684 C C . CYS A 1 88 ? 4.860 2.710 2.390 1.00 86.81 88 CYS A C 1
ATOM 686 O O . CYS A 1 88 ? 5.643 2.160 1.617 1.00 86.81 88 CYS A O 1
ATOM 688 N N . HIS A 1 89 ? 3.664 3.139 1.990 1.00 88.94 89 HIS A N 1
ATOM 689 C CA . HIS A 1 89 ? 3.172 2.940 0.634 1.00 88.94 89 HIS A CA 1
ATOM 690 C C . HIS A 1 89 ? 3.969 3.768 -0.386 1.00 88.94 89 HIS A C 1
ATOM 692 O O . HIS A 1 89 ? 4.420 3.227 -1.398 1.00 88.94 89 HIS A O 1
ATOM 698 N N . ALA A 1 90 ? 4.244 5.043 -0.094 1.00 84.31 90 ALA A N 1
ATOM 699 C CA . ALA A 1 90 ? 5.088 5.883 -0.943 1.00 84.31 90 ALA A CA 1
ATOM 700 C C . ALA A 1 90 ? 6.496 5.288 -1.112 1.00 84.31 90 ALA A C 1
ATOM 702 O O . ALA A 1 90 ? 7.039 5.294 -2.217 1.00 84.31 90 ALA A O 1
ATOM 703 N N . PHE A 1 91 ? 7.070 4.719 -0.046 1.00 84.19 91 PHE A N 1
ATOM 704 C CA . PHE A 1 91 ? 8.363 4.040 -0.109 1.00 84.19 91 PHE A CA 1
ATOM 705 C C . PHE A 1 91 ? 8.330 2.792 -1.002 1.00 84.19 91 PHE A C 1
ATOM 707 O O . PHE A 1 91 ? 9.228 2.607 -1.827 1.00 84.19 91 PHE A O 1
ATOM 714 N N . VAL A 1 92 ? 7.295 1.952 -0.882 1.00 83.94 92 VAL A N 1
ATOM 715 C CA . VAL A 1 92 ? 7.125 0.762 -1.734 1.00 83.94 92 VAL A CA 1
ATOM 716 C C . VAL A 1 92 ? 6.983 1.168 -3.203 1.00 83.94 92 VAL A C 1
ATOM 718 O O . VAL A 1 92 ? 7.721 0.659 -4.047 1.00 83.94 92 VAL A O 1
ATOM 721 N N . ASN A 1 93 ? 6.115 2.135 -3.511 1.00 84.12 93 ASN A N 1
ATOM 722 C CA . ASN A 1 93 ? 5.929 2.624 -4.880 1.00 84.12 93 ASN A CA 1
ATOM 723 C C . ASN A 1 93 ? 7.199 3.270 -5.436 1.00 84.12 93 ASN A C 1
ATOM 725 O O . ASN A 1 93 ? 7.589 2.992 -6.571 1.00 84.12 93 ASN A O 1
ATOM 729 N N . GLY A 1 94 ? 7.880 4.092 -4.636 1.00 82.00 94 GLY A N 1
ATOM 730 C CA . GLY A 1 94 ? 9.161 4.692 -4.996 1.00 82.00 94 GLY A CA 1
ATOM 731 C C . GLY A 1 94 ? 10.215 3.633 -5.320 1.00 82.00 94 GLY A C 1
ATOM 732 O O . GLY A 1 94 ? 10.855 3.711 -6.366 1.00 82.00 94 GLY A O 1
ATOM 733 N N . SER A 1 95 ? 10.334 2.601 -4.483 1.00 81.25 95 SER A N 1
ATOM 734 C CA . SER A 1 95 ? 11.290 1.503 -4.671 1.00 81.25 95 SER A CA 1
ATOM 735 C C . SER A 1 95 ? 10.999 0.693 -5.936 1.00 81.25 95 SER A C 1
ATOM 737 O O . SER A 1 95 ? 11.906 0.428 -6.725 1.00 81.25 95 SER A O 1
ATOM 739 N N . VAL A 1 96 ? 9.730 0.350 -6.181 1.00 79.81 96 VAL A N 1
ATOM 740 C CA . VAL A 1 96 ? 9.314 -0.388 -7.385 1.00 79.81 96 VAL A CA 1
ATOM 741 C C . VAL A 1 96 ? 9.549 0.439 -8.650 1.00 79.81 96 VAL A C 1
ATOM 743 O O . VAL A 1 96 ? 10.057 -0.082 -9.643 1.00 79.81 96 VAL A O 1
ATOM 746 N N . ASN A 1 97 ? 9.216 1.730 -8.633 1.00 80.88 97 ASN A N 1
ATOM 747 C CA . ASN A 1 97 ? 9.439 2.609 -9.780 1.00 80.88 97 ASN A CA 1
ATOM 748 C C . ASN A 1 97 ? 10.932 2.844 -10.038 1.00 80.88 97 ASN A C 1
ATOM 750 O O . ASN A 1 97 ? 11.360 2.790 -11.191 1.00 80.88 97 ASN A O 1
ATOM 754 N N . ALA A 1 98 ? 11.740 3.025 -8.991 1.00 81.31 98 ALA A N 1
ATOM 755 C CA . ALA A 1 98 ? 13.193 3.115 -9.113 1.00 81.31 98 ALA A CA 1
ATOM 756 C C . ALA A 1 98 ? 13.780 1.834 -9.721 1.00 81.31 98 ALA A C 1
ATOM 758 O O . ALA A 1 98 ? 14.549 1.906 -10.679 1.00 81.31 98 ALA A O 1
ATOM 759 N N . TRP A 1 99 ? 13.352 0.663 -9.240 1.00 80.50 99 TRP A N 1
ATOM 760 C CA . TRP A 1 99 ? 13.750 -0.626 -9.803 1.00 80.50 99 TRP A CA 1
ATOM 761 C C . TRP A 1 99 ? 13.396 -0.739 -11.290 1.00 80.50 99 TRP A C 1
ATOM 763 O O . TRP A 1 99 ? 14.257 -1.066 -12.104 1.00 80.50 99 TRP A O 1
ATOM 773 N N . ARG A 1 100 ? 12.161 -0.390 -11.675 1.00 77.31 100 ARG A N 1
ATOM 774 C CA . ARG A 1 100 ? 11.716 -0.389 -13.081 1.00 77.31 100 ARG A CA 1
ATOM 775 C C . ARG A 1 100 ? 12.575 0.515 -13.966 1.00 77.31 100 ARG A C 1
ATOM 777 O O . ARG A 1 100 ? 12.865 0.147 -15.101 1.00 77.31 100 ARG A O 1
ATOM 784 N N . LEU A 1 101 ? 12.993 1.679 -13.466 1.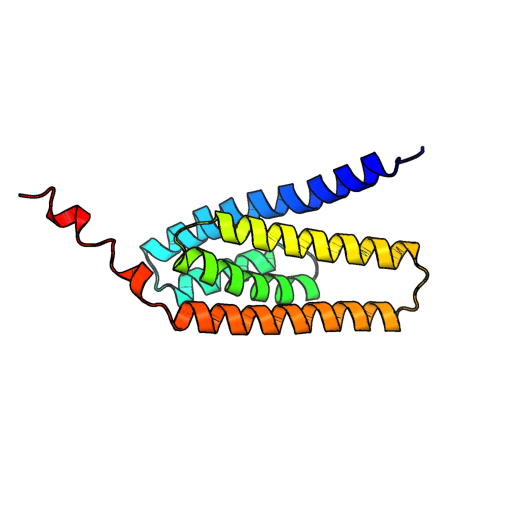00 80.62 101 LEU A N 1
ATOM 785 C CA . LEU A 1 101 ? 13.880 2.583 -14.200 1.00 80.62 101 LEU A CA 1
ATOM 786 C C . LEU A 1 101 ? 15.286 1.999 -14.353 1.00 80.62 101 LEU A C 1
ATOM 788 O O . LEU A 1 101 ? 15.809 1.985 -15.465 1.00 80.62 101 LEU A O 1
ATOM 792 N N . ILE A 1 102 ? 15.870 1.472 -13.274 1.00 81.06 102 ILE A N 1
ATOM 793 C CA . ILE A 1 102 ? 17.184 0.812 -13.313 1.00 81.06 102 ILE A CA 1
ATOM 794 C C . ILE A 1 102 ? 17.155 -0.318 -14.339 1.00 81.06 102 ILE A C 1
ATOM 796 O O . ILE A 1 102 ? 17.995 -0.371 -15.232 1.00 81.06 102 ILE A O 1
ATOM 800 N N . VAL A 1 103 ? 16.142 -1.177 -14.274 1.00 79.88 103 VAL A N 1
ATOM 801 C CA . VAL A 1 103 ? 15.936 -2.274 -15.221 1.00 79.88 103 VAL A CA 1
ATOM 802 C C . VAL A 1 103 ? 15.839 -1.767 -16.664 1.00 79.88 103 VAL A C 1
ATOM 804 O O . VAL A 1 103 ? 16.553 -2.264 -17.531 1.00 79.88 103 VAL A O 1
ATOM 807 N N . LYS A 1 104 ? 15.026 -0.735 -16.920 1.00 77.69 104 LYS A N 1
ATOM 808 C CA . LYS A 1 104 ? 14.820 -0.181 -18.267 1.00 77.69 104 LYS A CA 1
ATOM 809 C C . LYS A 1 104 ? 16.104 0.357 -18.909 1.00 77.69 104 LYS A C 1
ATOM 811 O O . LYS A 1 104 ? 16.247 0.262 -20.124 1.00 77.69 104 LYS A O 1
ATOM 816 N N . PHE A 1 105 ? 17.011 0.938 -18.123 1.00 80.56 105 PHE A N 1
ATOM 817 C CA . PHE A 1 105 ? 18.215 1.608 -18.637 1.00 80.56 105 PHE A CA 1
ATOM 818 C C . PHE A 1 105 ? 19.515 0.811 -18.472 1.00 80.56 105 PHE A C 1
ATOM 820 O O . PHE A 1 105 ? 20.538 1.210 -19.020 1.00 80.56 105 PHE A O 1
ATOM 827 N N . SER A 1 106 ? 19.500 -0.303 -17.740 1.00 77.62 106 SER A N 1
ATOM 828 C CA . SER A 1 106 ? 20.707 -1.086 -17.427 1.00 77.62 106 SER A CA 1
ATOM 829 C C . SER A 1 106 ? 21.057 -2.156 -18.461 1.00 77.62 106 SER A C 1
ATOM 831 O O . SER A 1 106 ? 22.152 -2.706 -18.402 1.00 77.62 106 SER A O 1
ATOM 833 N N . GLY A 1 107 ? 20.145 -2.493 -19.381 1.00 79.81 107 GLY A N 1
ATOM 834 C CA . GLY A 1 107 ? 20.356 -3.590 -20.334 1.00 79.81 107 GLY A CA 1
ATOM 835 C C . GLY A 1 107 ? 20.500 -4.968 -19.670 1.00 79.81 107 GLY A C 1
ATOM 836 O O . GLY A 1 107 ? 21.010 -5.896 -20.293 1.00 79.81 107 GLY A O 1
ATOM 837 N N . MET A 1 108 ? 20.085 -5.108 -18.403 1.00 79.94 108 MET A N 1
ATOM 838 C CA . MET A 1 108 ? 20.154 -6.371 -17.663 1.00 79.94 108 MET A CA 1
ATOM 839 C C . MET A 1 108 ? 19.281 -7.446 -18.316 1.00 79.94 108 MET A C 1
ATOM 841 O O . MET A 1 108 ? 18.161 -7.165 -18.747 1.00 79.94 108 MET A O 1
ATOM 845 N N . SER A 1 109 ? 19.762 -8.693 -18.320 1.00 84.56 109 SER A N 1
ATOM 846 C CA . SER A 1 109 ? 18.977 -9.840 -18.785 1.00 84.56 109 SER A CA 1
ATOM 847 C C . SER A 1 109 ? 17.708 -10.026 -17.948 1.00 84.56 109 SER A C 1
ATOM 849 O O . SER A 1 109 ? 17.699 -9.734 -16.750 1.00 84.56 109 SER A O 1
ATOM 851 N N . GLU A 1 110 ? 16.638 -10.545 -18.559 1.00 80.25 110 GLU A N 1
ATOM 852 C CA . GLU A 1 110 ? 15.348 -10.758 -17.881 1.00 80.25 110 GLU A CA 1
ATOM 853 C C . GLU A 1 110 ? 15.487 -11.579 -16.591 1.00 80.25 110 GLU A C 1
ATOM 855 O O . GLU A 1 110 ? 14.869 -11.258 -15.577 1.00 80.25 110 GLU A O 1
ATOM 860 N N . THR A 1 111 ? 16.373 -12.580 -16.578 1.00 83.69 111 THR A N 1
ATOM 861 C CA . THR A 1 111 ? 16.662 -13.396 -15.390 1.00 83.69 111 THR A CA 1
ATOM 862 C C . THR A 1 111 ? 17.085 -12.547 -14.190 1.00 83.69 111 THR A C 1
ATOM 864 O O . THR A 1 111 ? 16.573 -12.738 -13.089 1.00 83.69 111 THR A O 1
ATOM 867 N N . VAL A 1 112 ? 17.982 -11.575 -14.387 1.00 81.31 112 VAL A N 1
ATOM 868 C CA . VAL A 1 112 ? 18.453 -10.686 -13.309 1.00 81.31 112 VAL A CA 1
ATOM 869 C C . VAL A 1 112 ? 17.320 -9.786 -12.815 1.00 81.31 112 VAL A C 1
ATOM 871 O O . VAL A 1 112 ? 17.202 -9.533 -11.615 1.00 81.31 112 VAL A O 1
ATOM 874 N N . GLN A 1 113 ? 16.442 -9.352 -13.723 1.00 78.25 113 GLN A N 1
ATOM 875 C CA . GLN A 1 113 ? 15.286 -8.527 -13.379 1.00 78.25 113 GLN A CA 1
ATOM 876 C C . GLN A 1 113 ? 14.307 -9.291 -12.476 1.00 78.25 113 GLN A C 1
ATOM 878 O O . GLN A 1 113 ? 13.901 -8.771 -11.434 1.00 78.25 113 GLN A O 1
ATOM 883 N N . TYR A 1 114 ? 13.971 -10.537 -12.828 1.00 81.19 114 TYR A N 1
ATOM 884 C CA . TYR A 1 114 ? 13.083 -11.379 -12.022 1.00 81.19 114 TYR A CA 1
ATOM 885 C C . TYR A 1 114 ? 13.688 -11.741 -10.665 1.00 81.19 114 TYR A C 1
ATOM 887 O O . TYR A 1 114 ? 12.981 -11.693 -9.657 1.00 81.19 114 TYR A O 1
ATOM 895 N N . ILE A 1 115 ? 14.992 -12.037 -10.613 1.00 83.06 115 ILE A N 1
AT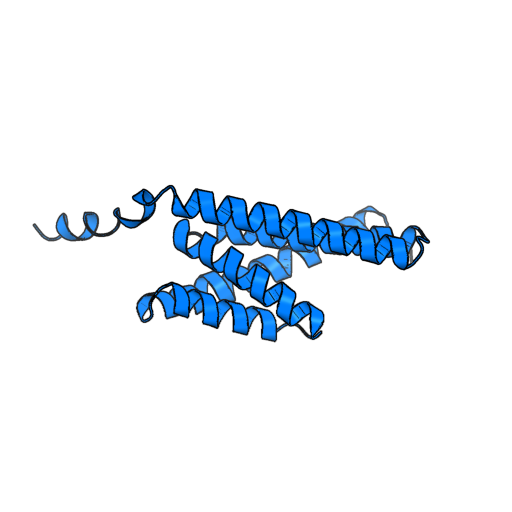OM 896 C CA . ILE A 1 115 ? 15.700 -12.289 -9.350 1.00 83.06 115 ILE A CA 1
ATOM 897 C C . ILE A 1 115 ? 15.607 -11.065 -8.432 1.00 83.06 115 ILE A C 1
ATOM 899 O O . ILE A 1 115 ? 15.264 -11.207 -7.260 1.00 83.06 115 ILE A O 1
ATOM 903 N N . GLY A 1 116 ? 15.851 -9.859 -8.953 1.00 80.25 116 GLY A N 1
ATOM 904 C CA . GLY A 1 116 ? 15.789 -8.640 -8.146 1.00 80.25 116 GLY A CA 1
ATOM 905 C C . GLY A 1 116 ? 14.389 -8.334 -7.603 1.00 80.25 116 GLY A C 1
ATOM 906 O O . GLY A 1 116 ? 14.254 -8.002 -6.425 1.00 80.25 116 GLY A O 1
ATOM 907 N N . VAL A 1 117 ? 13.334 -8.531 -8.406 1.00 76.69 117 VAL A N 1
ATOM 908 C CA . VAL A 1 117 ? 11.943 -8.421 -7.922 1.00 76.69 117 VAL A CA 1
ATOM 909 C C . VAL A 1 117 ? 11.651 -9.470 -6.848 1.00 76.69 117 VAL A C 1
ATOM 911 O O . VAL A 1 117 ? 11.079 -9.137 -5.810 1.00 76.69 117 VAL A O 1
ATOM 914 N N . GLY A 1 118 ? 12.067 -10.721 -7.064 1.00 79.94 118 GLY A N 1
ATOM 915 C CA . GLY A 1 118 ? 11.872 -11.807 -6.103 1.00 79.94 118 GLY A CA 1
ATOM 916 C C . GLY A 1 118 ? 12.528 -11.518 -4.751 1.00 79.94 118 GLY A C 1
ATOM 917 O O . GLY A 1 118 ? 11.891 -11.677 -3.711 1.00 79.94 118 GLY A O 1
ATOM 918 N N . LEU A 1 119 ? 13.767 -11.016 -4.761 1.00 82.62 119 LEU A N 1
ATOM 919 C CA . LEU A 1 119 ? 14.484 -10.605 -3.553 1.00 82.62 119 LEU A CA 1
ATOM 920 C C . LEU A 1 119 ? 13.790 -9.439 -2.839 1.00 82.62 119 LEU A C 1
ATOM 922 O O . LEU A 1 119 ? 13.624 -9.489 -1.622 1.00 82.62 119 LEU A O 1
ATOM 926 N N . PHE A 1 120 ? 13.341 -8.419 -3.576 1.00 79.19 120 PHE A N 1
ATOM 927 C CA . PHE A 1 120 ? 12.619 -7.285 -2.996 1.00 79.19 120 PHE A CA 1
ATOM 928 C C . PHE A 1 120 ? 11.326 -7.728 -2.295 1.00 79.19 120 PHE A C 1
ATOM 930 O O . PHE A 1 120 ? 11.068 -7.330 -1.158 1.00 79.19 120 PHE A O 1
ATOM 937 N N . VAL A 1 121 ? 10.545 -8.607 -2.933 1.00 77.88 121 VAL A N 1
ATOM 938 C CA . VAL A 1 121 ? 9.325 -9.177 -2.340 1.00 77.88 121 VAL A CA 1
ATOM 939 C C . VAL A 1 121 ? 9.655 -10.013 -1.104 1.00 77.88 121 VAL A C 1
ATOM 941 O O . VAL A 1 121 ? 9.004 -9.848 -0.074 1.00 77.88 121 VAL A O 1
ATOM 944 N N . ALA A 1 122 ? 10.677 -10.871 -1.165 1.00 79.19 122 ALA A N 1
ATOM 945 C CA . ALA A 1 122 ? 11.079 -11.705 -0.033 1.00 79.19 122 ALA A CA 1
ATOM 946 C C . ALA A 1 122 ? 11.490 -10.862 1.185 1.00 79.19 122 ALA A C 1
ATOM 948 O O . ALA A 1 122 ? 11.024 -11.108 2.297 1.00 79.19 122 ALA A O 1
ATOM 949 N N . VAL A 1 123 ? 12.302 -9.822 0.972 1.00 81.62 123 VAL A N 1
ATOM 950 C CA . VAL A 1 123 ? 12.701 -8.875 2.022 1.00 81.62 123 VAL A CA 1
ATOM 951 C C . VAL A 1 123 ? 11.480 -8.144 2.585 1.00 81.62 123 VAL A C 1
ATOM 953 O O . VAL A 1 123 ? 11.314 -8.076 3.803 1.00 81.62 123 VAL A O 1
ATOM 956 N N . GLY A 1 124 ? 10.582 -7.665 1.719 1.00 77.94 124 GLY A N 1
ATOM 957 C CA . GLY A 1 124 ? 9.327 -7.033 2.130 1.00 77.94 124 GLY A CA 1
ATOM 958 C C . GLY A 1 124 ? 8.453 -7.943 3.000 1.00 77.94 124 GLY A C 1
ATOM 959 O O . GLY A 1 124 ? 7.931 -7.494 4.019 1.00 77.94 124 GLY A O 1
ATOM 960 N N . LEU A 1 125 ? 8.348 -9.233 2.664 1.00 78.44 125 LEU A N 1
ATOM 961 C CA . LEU A 1 125 ? 7.610 -10.223 3.458 1.00 78.44 125 LEU A CA 1
ATOM 962 C C . LEU A 1 125 ? 8.256 -10.478 4.827 1.00 78.44 125 LEU A C 1
ATOM 964 O O . LEU A 1 125 ? 7.544 -10.631 5.819 1.00 78.44 125 LEU A O 1
ATOM 968 N N . VAL A 1 126 ? 9.588 -10.481 4.918 1.00 82.44 126 VAL A N 1
ATOM 969 C CA . VAL A 1 126 ? 10.289 -10.596 6.207 1.00 82.44 126 VAL A CA 1
ATOM 970 C C . VAL A 1 126 ? 9.980 -9.390 7.094 1.00 82.44 126 VAL A C 1
ATOM 972 O O . VAL A 1 126 ? 9.575 -9.567 8.245 1.00 82.44 126 VAL A O 1
ATOM 975 N N . PHE A 1 127 ? 10.089 -8.169 6.559 1.00 79.31 127 PHE A N 1
ATOM 976 C CA . PHE A 1 127 ? 9.722 -6.954 7.294 1.00 79.31 127 PHE A CA 1
ATOM 977 C C . PHE A 1 127 ? 8.246 -6.943 7.691 1.00 79.31 127 PHE A C 1
ATOM 979 O O . PHE A 1 127 ? 7.926 -6.567 8.817 1.00 79.31 127 PHE A O 1
ATOM 986 N N . PHE A 1 128 ? 7.357 -7.416 6.815 1.00 77.25 128 PHE A N 1
ATOM 987 C CA . PHE A 1 128 ? 5.937 -7.575 7.110 1.00 77.25 128 PHE A CA 1
ATOM 988 C C . PHE A 1 128 ? 5.701 -8.484 8.322 1.00 77.25 128 PHE A C 1
ATOM 990 O O . PHE A 1 128 ? 4.986 -8.106 9.253 1.00 77.25 128 PHE A O 1
ATOM 997 N N . VAL A 1 129 ? 6.330 -9.662 8.341 1.00 78.38 129 VAL A N 1
ATOM 998 C CA . VAL A 1 129 ? 6.201 -10.623 9.444 1.00 78.38 129 VAL A CA 1
ATOM 999 C C . VAL A 1 129 ? 6.759 -10.037 10.739 1.00 78.38 129 VAL A C 1
ATOM 1001 O O . VAL A 1 129 ? 6.095 -10.113 11.772 1.00 78.38 129 VAL A O 1
ATOM 1004 N N . ILE A 1 130 ? 7.939 -9.413 10.699 1.00 82.25 130 ILE A N 1
ATOM 1005 C CA . ILE A 1 130 ? 8.545 -8.768 11.873 1.00 82.25 130 ILE A CA 1
ATOM 1006 C C . ILE A 1 130 ? 7.632 -7.663 12.408 1.00 82.25 130 ILE A C 1
ATOM 1008 O O . ILE A 1 130 ? 7.323 -7.661 13.599 1.00 82.25 130 ILE A O 1
ATOM 1012 N N . ALA A 1 131 ? 7.137 -6.776 11.542 1.00 75.94 131 ALA A N 1
ATOM 1013 C CA . ALA A 1 131 ? 6.220 -5.708 11.924 1.00 75.94 131 ALA A CA 1
ATOM 1014 C C . ALA A 1 131 ? 4.938 -6.270 12.553 1.00 75.94 131 ALA A C 1
ATOM 1016 O O . ALA A 1 131 ? 4.517 -5.801 13.607 1.00 75.94 131 ALA A O 1
ATOM 1017 N N . CYS A 1 132 ? 4.354 -7.326 11.979 1.00 73.50 132 CYS A N 1
ATOM 1018 C CA . CYS A 1 132 ? 3.191 -7.991 12.565 1.00 73.50 132 CYS A CA 1
ATOM 1019 C C . CYS A 1 132 ? 3.489 -8.558 13.958 1.00 73.50 132 CYS A C 1
ATOM 1021 O O . CYS A 1 132 ? 2.661 -8.417 14.856 1.00 73.50 132 CYS A O 1
ATOM 1023 N N . ARG A 1 133 ? 4.668 -9.159 14.171 1.00 80.19 133 ARG A N 1
ATOM 1024 C CA . ARG A 1 133 ? 5.075 -9.677 15.489 1.00 80.19 133 ARG A CA 1
ATOM 1025 C C . ARG A 1 133 ? 5.315 -8.560 16.500 1.00 80.19 133 ARG A C 1
ATOM 1027 O O . ARG A 1 133 ? 4.876 -8.689 17.637 1.00 80.19 133 ARG A O 1
ATOM 1034 N N . MET A 1 134 ? 5.957 -7.467 16.094 1.00 76.94 134 MET A N 1
ATOM 1035 C CA . MET A 1 134 ? 6.191 -6.304 16.955 1.00 76.94 134 MET A CA 1
ATOM 1036 C C . MET A 1 134 ? 4.877 -5.633 17.361 1.00 76.94 134 MET A C 1
ATOM 1038 O O . MET A 1 134 ? 4.674 -5.337 18.534 1.00 76.94 134 MET A O 1
ATOM 1042 N N . LEU A 1 135 ? 3.951 -5.463 16.414 1.00 71.00 135 LEU A N 1
ATOM 1043 C CA . LEU A 1 135 ? 2.620 -4.932 16.695 1.00 71.00 135 LEU A CA 1
ATOM 1044 C C . LEU A 1 135 ? 1.809 -5.900 17.572 1.00 71.00 135 LEU A C 1
ATOM 1046 O O . LEU A 1 135 ? 1.107 -5.466 18.479 1.00 71.00 135 LEU A O 1
ATOM 1050 N N . ALA A 1 136 ? 1.919 -7.215 17.362 1.00 70.50 136 ALA A N 1
ATOM 1051 C CA . ALA A 1 136 ? 1.280 -8.214 18.221 1.00 70.50 136 ALA A CA 1
ATOM 1052 C C . ALA A 1 136 ? 1.819 -8.212 19.661 1.00 70.50 136 ALA A C 1
ATOM 1054 O O . ALA A 1 136 ? 1.046 -8.448 20.585 1.00 70.50 136 ALA A O 1
ATOM 1055 N N . ALA A 1 137 ? 3.105 -7.911 19.850 1.00 70.25 137 ALA A N 1
ATOM 1056 C CA . ALA A 1 137 ? 3.768 -7.896 21.150 1.00 70.25 137 ALA A CA 1
ATOM 1057 C C . ALA A 1 137 ? 3.501 -6.631 21.992 1.00 70.25 137 ALA A C 1
ATOM 1059 O O . ALA A 1 137 ? 3.854 -6.629 23.168 1.00 70.25 137 ALA A O 1
ATOM 1060 N N . ASN A 1 138 ? 2.878 -5.581 21.434 1.00 60.69 138 ASN A N 1
ATOM 1061 C CA . ASN A 1 138 ? 2.538 -4.353 22.164 1.00 60.69 138 ASN A CA 1
ATOM 1062 C C . ASN A 1 138 ? 1.014 -4.075 22.151 1.00 60.69 138 ASN A C 1
ATOM 1064 O O . ASN A 1 138 ? 0.513 -3.419 21.233 1.00 60.69 138 ASN A O 1
ATOM 1068 N N . PRO A 1 139 ? 0.247 -4.596 23.130 1.00 55.97 139 PRO A N 1
ATOM 1069 C CA . PRO A 1 139 ? -1.210 -4.440 23.198 1.00 55.97 139 PRO A CA 1
ATOM 1070 C C . PRO A 1 139 ? -1.694 -3.081 23.739 1.00 55.97 139 PRO A C 1
ATOM 1072 O O . PRO A 1 139 ? -2.885 -2.799 23.642 1.00 55.97 139 PRO A O 1
ATOM 1075 N N . GLN A 1 140 ? -0.815 -2.250 24.313 1.00 49.72 140 GLN A N 1
ATOM 1076 C CA . GLN A 1 140 ? -1.222 -1.108 25.151 1.00 49.72 140 GLN A CA 1
ATOM 1077 C C . GLN A 1 140 ? -1.819 0.093 24.395 1.00 49.72 140 GLN A C 1
ATOM 1079 O O . GLN A 1 140 ? -2.439 0.946 25.016 1.00 49.72 140 GLN A O 1
ATOM 1084 N N . ALA A 1 141 ? -1.735 0.144 23.062 1.00 52.53 141 ALA A N 1
ATOM 1085 C CA . ALA A 1 141 ? -2.382 1.200 22.269 1.00 52.53 141 ALA A CA 1
ATOM 1086 C C . ALA A 1 141 ? -3.919 1.055 22.174 1.00 52.53 141 ALA A C 1
ATOM 1088 O O . ALA A 1 141 ? -4.597 1.930 21.640 1.00 52.53 141 ALA A O 1
ATOM 1089 N N . ASN A 1 142 ? -4.476 -0.057 22.664 1.00 49.88 142 ASN A N 1
ATOM 1090 C CA . ASN A 1 142 ? -5.872 -0.435 22.440 1.00 49.88 142 ASN A CA 1
ATOM 1091 C C . ASN A 1 142 ? -6.803 -0.039 23.605 1.00 49.88 142 ASN A C 1
ATOM 1093 O O . ASN A 1 142 ? -8.011 -0.244 23.501 1.00 49.88 142 ASN A O 1
ATOM 1097 N N . GLU A 1 143 ? -6.253 0.463 24.718 1.00 50.06 143 GLU A N 1
ATOM 1098 C CA . GLU A 1 143 ? -6.983 0.653 25.983 1.00 50.06 143 GLU A CA 1
ATOM 1099 C C . GLU A 1 143 ? -7.211 2.123 26.376 1.00 50.06 143 GLU A C 1
ATOM 1101 O O . GLU A 1 143 ? -7.989 2.379 27.287 1.00 50.06 143 GLU A O 1
ATOM 1106 N N . GLU A 1 144 ? -6.628 3.110 25.686 1.00 47.12 144 GLU A N 1
ATOM 1107 C CA . GLU A 1 144 ? -6.746 4.526 26.097 1.00 47.12 144 GLU A CA 1
ATOM 1108 C C . GLU A 1 144 ? -8.043 5.233 25.649 1.00 47.12 144 GLU A C 1
ATOM 1110 O O . GLU A 1 144 ? -8.277 6.385 26.003 1.00 47.12 144 GLU A O 1
ATOM 1115 N N . THR A 1 145 ? -8.932 4.577 24.896 1.00 50.16 145 THR A N 1
ATOM 1116 C CA . THR A 1 145 ? -10.165 5.212 24.375 1.00 50.16 145 THR A CA 1
ATOM 1117 C C . THR A 1 145 ? -11.472 5.049 25.184 1.00 50.16 145 THR A C 1
ATOM 1119 O O . THR A 1 145 ? -12.457 5.661 24.771 1.00 50.16 145 THR A O 1
ATOM 1122 N N . PRO A 1 146 ? -11.566 4.312 26.315 1.00 46.50 146 PRO A N 1
ATOM 1123 C CA . PRO A 1 146 ? -12.777 4.343 27.151 1.00 46.50 146 PRO A CA 1
ATOM 1124 C C . PRO A 1 146 ? -12.776 5.378 28.293 1.00 46.50 146 PRO A C 1
ATOM 1126 O O . PRO A 1 146 ? -13.857 5.748 28.746 1.00 46.50 146 PRO A O 1
ATOM 1129 N N . SER A 1 147 ? -11.623 5.849 28.793 1.00 46.53 147 SER A N 1
ATOM 1130 C CA . SER A 1 147 ? -11.594 6.630 30.051 1.00 46.53 147 SER A CA 1
ATOM 1131 C C . SER A 1 147 ? -11.939 8.115 29.887 1.00 46.53 147 SER A C 1
ATOM 1133 O O . SER A 1 147 ? -12.554 8.693 30.778 1.00 46.53 147 SER A O 1
ATOM 1135 N N . LEU A 1 148 ? -11.647 8.723 28.732 1.00 48.94 148 LEU A N 1
ATOM 1136 C CA . LEU A 1 148 ? -11.964 10.138 28.477 1.00 48.94 148 LEU A CA 1
ATOM 1137 C C . LEU A 1 148 ? -13.468 10.411 28.295 1.00 48.94 148 LEU A C 1
ATOM 1139 O O . LEU A 1 148 ? -13.904 11.548 28.441 1.00 48.94 148 LEU A O 1
ATOM 1143 N N . ALA A 1 149 ? -14.271 9.384 27.997 1.00 49.66 149 ALA A N 1
ATOM 1144 C CA . ALA A 1 149 ? -15.725 9.518 27.883 1.00 49.66 149 ALA A CA 1
ATOM 1145 C C . ALA A 1 149 ? -16.445 9.447 29.244 1.00 49.66 149 ALA A C 1
ATOM 1147 O O . ALA A 1 149 ? -17.574 9.918 29.356 1.00 49.66 149 ALA A O 1
ATOM 1148 N N . ALA A 1 150 ? -15.810 8.869 30.269 1.00 52.91 150 ALA A N 1
ATOM 1149 C CA . ALA A 1 150 ? -16.390 8.748 31.607 1.00 52.91 150 ALA A CA 1
ATOM 1150 C C . ALA A 1 150 ? -16.179 10.013 32.459 1.00 52.91 150 ALA A C 1
ATOM 1152 O O . ALA A 1 150 ? -17.036 10.346 33.269 1.00 52.91 150 ALA A O 1
ATOM 1153 N N . ASP A 1 151 ? -15.089 10.747 32.223 1.00 48.91 151 ASP A N 1
ATOM 1154 C CA . ASP A 1 151 ? -14.701 11.929 33.011 1.00 48.91 151 ASP A CA 1
ATOM 1155 C C . ASP A 1 151 ? -15.441 13.219 32.593 1.00 48.91 151 ASP A C 1
ATOM 1157 O O . ASP A 1 151 ? -15.340 14.252 33.244 1.00 48.91 151 ASP A O 1
ATOM 1161 N N . GLN A 1 152 ? -16.213 13.173 31.499 1.00 54.75 152 GLN A N 1
ATOM 1162 C CA . GLN A 1 152 ? -17.082 14.278 31.057 1.00 54.75 152 GLN A CA 1
ATOM 1163 C C . GLN A 1 152 ? -18.565 14.064 31.398 1.00 54.75 152 GLN A C 1
ATOM 1165 O O . GLN A 1 152 ? -19.414 14.850 30.977 1.00 54.75 152 GLN A O 1
ATOM 1170 N N . ALA A 1 153 ? -18.883 12.998 32.138 1.00 54.47 153 ALA A N 1
ATOM 1171 C CA . ALA A 1 153 ? -2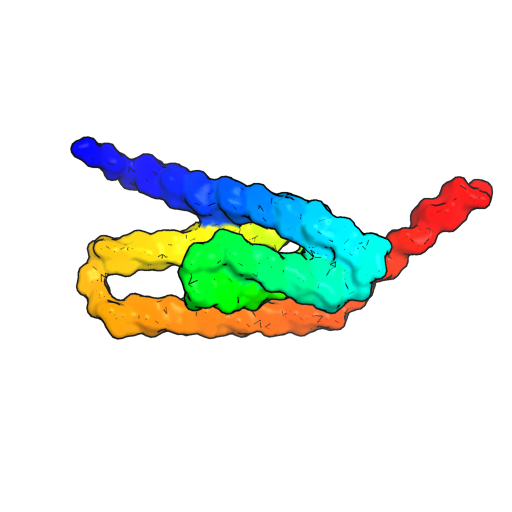0.243 12.640 32.539 1.00 54.47 153 ALA A CA 1
ATOM 1172 C C . ALA A 1 153 ? -20.492 12.757 34.059 1.00 54.47 153 ALA A C 1
ATOM 1174 O O . ALA A 1 153 ? -21.556 12.342 34.522 1.00 54.47 153 ALA A O 1
ATOM 1175 N N . THR A 1 154 ? -19.548 13.322 34.821 1.00 50.16 154 THR A N 1
ATOM 1176 C CA . THR A 1 154 ? -19.672 13.595 36.267 1.00 50.16 154 THR A CA 1
ATOM 1177 C C . THR A 1 154 ? -19.549 15.073 36.581 1.00 50.16 154 THR A C 1
ATOM 1179 O O . THR A 1 154 ? -18.603 15.693 36.047 1.00 50.16 154 THR A O 1
#

=== Feature glossary ===
Key to the feature types in this record:

Secondary structure (8-state, DSSP). Secondary structure is the local, repeating backbone conformation. DSSP classifies it into eight states by reading the hydrogen-bond network: three helix types (H, G, I), two β types (E, B), two non-regular types (T, S), and unstructured coil (-).

Backbone torsions (φ/ψ). Backbone dihedral angles. Every residue except chain termini has a φ (preceding-C → N → Cα → C) and a ψ (N → Cα → C → next-N). They are reported in degrees following the IUPAC sign convention. Secondary structure is essentially a statement about which (φ, ψ) basin each residue occupies.

Predicted aligned error. Predicted Aligned Error (PAE) is an AlphaFold confidence matrix: entry (i, j) is the expected error in the position of residue j, in ångströms, when the prediction is superimposed on the true structure at residue i. Low PAE within a block of residues means that block is internally rigid and well-predicted; high PAE between two blocks means their relative placement is uncertain even if each block individually is confident.

B-factor. B-factor (Debye–Waller factor) reflects atomic displacement in the crystal lattice. It is an experimental observable (units Å²), not a prediction; low values mean the atom is pinned down, high values mean it moves or is heterogeneous across the crystal.

Secondary structure (3-state, P-SEA). Three-state secondary structure (P-SEA) collapses the eight DSSP classes into helix (a), strand (b), and coil (c). P-SEA assigns these from Cα geometry alone — distances and angles — without requiring backbone oxygens, so it works on any Cα trace.

Sequence. Primary structure: the covalent order of the twenty standard amino acids along the backbone. Two proteins with the same sequence will (almost always) fold to the same structure; two with 30% identity often share a fold but not the details.

pLDDT. pLDDT is the predicted lDDT-Cα score: AlphaFold's confidence that the local environment of each residue (all inter-atomic distances within 15 Å) is correctly placed. It is a per-residue number between 0 and 100, with higher meaning more reliable.

InterPro / GO / CATH / organism. Functional annotations link the protein to curated databases. InterPro entries identify conserved domains and families by matching the sequence against member-database signatures (Pfam, PROSITE, CDD, …). Gene Ontology (GO) terms describe molecular function, biological process, and cellular component in a controlled vocabulary. CATH places the structure in a hierarchical fold classification (Class/Architecture/Topology/Homologous-superfamily). The organism is the source species.

Contact-map, Ramachandran, and PAE plots. Three diagnostic plots accompany the record. The Cα contact map visualizes the tertiary structure as a 2D adjacency matrix (8 Å cutoff, sequence-local contacts suppressed). The Ramachandran plot shows the distribution of backbone (φ, ψ) torsions, with points in the α and β basins reflecting secondary structure content. The PAE plot shows AlphaFold's inter-residue confidence as a color matrix.

mmCIF coordinates. The mmCIF table is the protein's shape written out atom by atom. For each backbone N, Cα, C, and carbonyl O, it records an (x, y, z) coordinate triple in Å plus the residue type, chain letter, and residue number.

Radius of gyration, Cα contacts, bounding box. Three whole-structure scalars: the radius of gyration (RMS distance of Cα from centroid, in Å), the count of Cα–Cα contacts (pairs closer than 8 Å and separated by more than four residues in sequence — i.e. tertiary, not local, contacts), and the bounding-box dimensions. Together they distinguish compact globular folds from extended fibres or disordered chains.

Foldseek 3Di. The Foldseek 3Di string encodes local tertiary geometry as a 20-letter alphabet — one character per residue — derived from the relative positions of nearby Cα atoms. Unlike the amino-acid sequence, 3Di is a direct function of the 3D structure, so two proteins with the same fold have similar 3Di strings even at low sequence identity.

Rendered structure images. Six rendered views show the 3D structure from the faces of a cube — i.e. along ±x, ±y, ±z. Rendering representation is drawn randomly per protein from cartoon (secondary-structure ribbons), sticks (backbone bonds), or molecular surface; coloring is either N→C rainbow (blue at the N-terminus through red at the C-terminus) or one color per chain.

Nearest PDB structures. The Foldseek neighbor list gives the closest experimentally determined structures in the PDB, ranked by structural alignment. TM-score near 1 means near-identical fold; near 0.3 means only rough topology match. This is how one finds what a novel AlphaFold prediction most resembles in the solved-structure universe.

Solvent-accessible surface area. SASA measures how much of the protein is reachable by solvent. It is computed by rolling a water-sized probe over the atomic surface and summing the exposed area (Å²). Per-residue SASA distinguishes core (buried, low SASA) from surface (exposed, high SASA) residues; total SASA is a whole-molecule size measure.